Protein AF-E2ATD2-F1 (afdb_monomer_lite)

Foldseek 3Di:
DAAQAFAAWAFAWKWKQDPNDTDTDDDPDRTQCPDPVQQDPPRDHHGDDGHGDDDDDDDPPPDPDDIDMD

pLDDT: mean 82.81, std 7.77, range [60.72, 92.62]

Structure (mmCIF, N/CA/C/O backbone):
data_AF-E2ATD2-F1
#
_entry.id   AF-E2ATD2-F1
#
loop_
_atom_site.group_PDB
_atom_site.id
_atom_site.type_symbol
_atom_site.label_atom_id
_atom_site.label_alt_id
_atom_site.label_comp_id
_atom_site.label_asym_id
_atom_site.label_entity_id
_atom_site.label_seq_id
_atom_site.pdbx_PDB_ins_code
_atom_site.Cartn_x
_atom_site.Cartn_y
_atom_site.Cartn_z
_atom_site.occupancy
_atom_site.B_iso_or_equiv
_atom_site.auth_seq_id
_atom_site.auth_comp_id
_atom_site.auth_asym_id
_atom_site.auth_atom_id
_atom_site.pdbx_PDB_model_num
ATOM 1 N N . PHE A 1 1 ? -7.067 6.798 3.000 1.00 88.19 1 PHE A N 1
ATOM 2 C CA . PHE A 1 1 ? -8.070 5.806 2.560 1.00 88.19 1 PHE A CA 1
ATOM 3 C C . PHE A 1 1 ? -9.144 5.687 3.627 1.00 88.19 1 PHE A C 1
ATOM 5 O O . PHE A 1 1 ? -8.888 6.046 4.770 1.00 88.19 1 PHE A O 1
ATOM 12 N N . PHE A 1 2 ? -10.335 5.228 3.256 1.00 90.94 2 PHE A N 1
ATOM 13 C CA . PHE A 1 2 ? -11.473 5.101 4.166 1.00 90.94 2 PHE A CA 1
ATOM 14 C C . PHE A 1 2 ? -11.695 3.629 4.514 1.00 90.94 2 PHE A C 1
ATOM 16 O O . PHE A 1 2 ? -11.654 2.787 3.614 1.00 90.94 2 PHE A O 1
ATOM 23 N N . ALA A 1 3 ? -11.901 3.321 5.792 1.00 91.50 3 ALA A N 1
ATOM 24 C CA . ALA A 1 3 ? -12.244 1.973 6.232 1.00 91.50 3 ALA A CA 1
ATOM 25 C C . ALA A 1 3 ? -13.772 1.804 6.241 1.00 91.50 3 ALA A C 1
ATOM 27 O O . ALA A 1 3 ? -14.485 2.522 6.933 1.00 91.50 3 ALA A O 1
ATOM 28 N N . ASP A 1 4 ? -14.291 0.853 5.472 1.00 91.88 4 ASP A N 1
ATOM 29 C CA . ASP A 1 4 ? -15.725 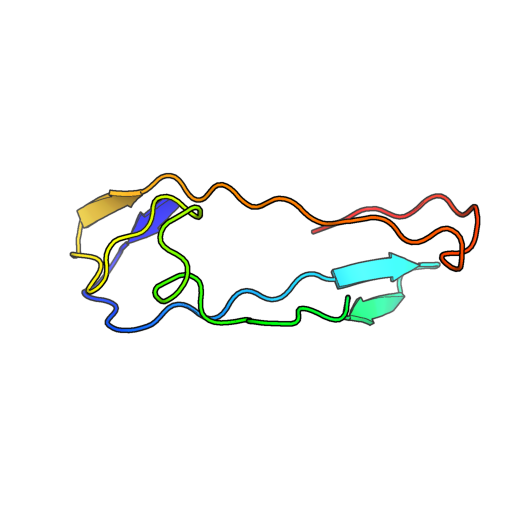0.538 5.369 1.00 91.88 4 ASP A CA 1
ATOM 30 C C . ASP A 1 4 ? -16.222 -0.410 6.478 1.00 91.88 4 ASP A C 1
ATOM 32 O O . ASP A 1 4 ? -17.427 -0.611 6.662 1.00 91.88 4 ASP A O 1
ATOM 36 N N . LYS A 1 5 ? -15.287 -0.990 7.231 1.00 92.62 5 LYS A N 1
ATOM 37 C CA . LYS A 1 5 ? -15.506 -1.905 8.352 1.00 92.62 5 LYS A CA 1
ATOM 38 C C . LYS A 1 5 ? -14.347 -1.816 9.340 1.00 92.62 5 LYS A C 1
ATOM 40 O O . LYS A 1 5 ? -13.302 -1.256 9.019 1.00 92.62 5 LYS A O 1
ATOM 45 N N . ASP A 1 6 ? -14.521 -2.428 10.506 1.00 91.81 6 ASP A N 1
ATOM 46 C CA . ASP A 1 6 ? -13.422 -2.591 11.451 1.00 91.81 6 ASP A CA 1
ATOM 47 C C . ASP A 1 6 ? -12.399 -3.596 10.895 1.00 91.81 6 ASP A C 1
ATOM 49 O O . ASP A 1 6 ? -12.754 -4.717 10.508 1.00 91.81 6 ASP A O 1
ATOM 53 N N . ILE A 1 7 ? -11.131 -3.190 10.827 1.00 91.25 7 ILE A N 1
ATOM 54 C CA . ILE A 1 7 ? -10.040 -3.970 10.231 1.00 91.25 7 ILE A CA 1
ATOM 55 C C . ILE A 1 7 ? -8.933 -4.151 11.281 1.00 91.25 7 ILE A C 1
ATOM 57 O O . ILE A 1 7 ? -8.284 -3.175 11.658 1.00 91.25 7 ILE A O 1
ATOM 61 N N . PRO A 1 8 ? -8.692 -5.381 11.771 1.00 88.94 8 PRO A N 1
ATOM 62 C CA . PRO A 1 8 ? -7.702 -5.624 12.819 1.00 88.94 8 PRO A CA 1
ATOM 63 C C . PRO A 1 8 ? -6.256 -5.613 12.306 1.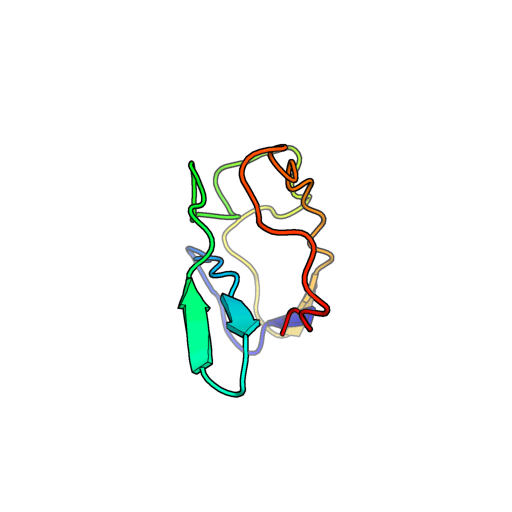00 88.94 8 PRO A C 1
ATOM 65 O O . PRO A 1 8 ? -5.362 -5.248 13.061 1.00 88.94 8 PRO A O 1
ATOM 68 N N . THR A 1 9 ? -6.030 -6.010 11.050 1.00 88.38 9 THR A N 1
ATOM 69 C CA . THR A 1 9 ? -4.705 -6.126 10.421 1.00 88.38 9 THR A CA 1
ATOM 70 C C . THR A 1 9 ? -4.755 -5.640 8.978 1.00 88.38 9 THR A C 1
ATOM 72 O O . THR A 1 9 ? -5.775 -5.807 8.301 1.00 88.38 9 THR A O 1
ATOM 75 N N . VAL A 1 10 ? -3.662 -5.052 8.490 1.00 88.75 10 VAL A N 1
ATOM 76 C CA . VAL A 1 10 ? -3.594 -4.461 7.147 1.00 88.75 10 VAL A CA 1
ATOM 77 C C . VAL A 1 10 ? -2.329 -4.939 6.450 1.00 88.75 10 VAL A C 1
ATOM 79 O O . VAL A 1 10 ? -1.242 -4.467 6.750 1.00 88.75 10 VAL A O 1
ATOM 82 N N . ASP A 1 11 ? -2.479 -5.840 5.479 1.00 89.62 11 ASP A N 1
ATOM 83 C CA . ASP A 1 11 ? -1.363 -6.307 4.653 1.00 89.62 11 ASP A CA 1
ATOM 84 C C . ASP A 1 11 ? -1.180 -5.434 3.407 1.00 89.62 11 ASP A C 1
ATOM 86 O O . ASP A 1 11 ? -2.060 -5.339 2.545 1.00 89.62 11 ASP A O 1
ATOM 90 N N . VAL A 1 12 ? 0.005 -4.850 3.273 1.00 89.12 12 VAL A N 1
ATOM 91 C CA . VAL A 1 12 ? 0.423 -4.039 2.133 1.00 89.12 12 VAL A CA 1
ATOM 92 C C . VAL A 1 12 ? 1.147 -4.912 1.119 1.00 89.12 12 VAL A C 1
ATOM 94 O O . VAL A 1 12 ? 2.003 -5.736 1.444 1.00 89.12 12 VAL A O 1
ATOM 97 N N . ARG A 1 13 ? 0.807 -4.716 -0.156 1.00 89.94 13 ARG A N 1
ATOM 98 C CA . ARG A 1 13 ? 1.471 -5.353 -1.293 1.00 89.94 13 ARG A CA 1
ATOM 99 C C . ARG A 1 13 ? 1.751 -4.302 -2.346 1.00 89.94 13 ARG A C 1
ATOM 101 O O . ARG A 1 13 ? 0.853 -3.564 -2.731 1.00 89.94 13 ARG A O 1
ATOM 108 N N . VAL A 1 14 ? 2.991 -4.265 -2.815 1.00 88.00 14 VAL A N 1
ATOM 109 C CA . VAL A 1 14 ? 3.437 -3.328 -3.848 1.00 88.00 14 VAL A CA 1
ATOM 110 C C . VAL A 1 14 ? 3.817 -4.127 -5.082 1.00 88.00 14 VAL A C 1
ATOM 112 O O . VAL A 1 14 ? 4.576 -5.093 -4.989 1.00 88.00 14 VAL A O 1
ATOM 115 N N . TYR A 1 15 ? 3.304 -3.720 -6.239 1.00 87.56 15 TYR A N 1
ATOM 116 C CA . TYR A 1 15 ? 3.633 -4.330 -7.523 1.00 87.56 15 TYR A CA 1
ATOM 117 C C . TYR A 1 15 ? 4.215 -3.274 -8.462 1.00 87.56 15 TYR A C 1
ATOM 119 O O . TYR A 1 15 ? 3.669 -2.181 -8.614 1.00 87.56 15 TYR A O 1
ATOM 127 N N . GLY A 1 16 ? 5.330 -3.604 -9.110 1.00 84.19 16 GLY A N 1
ATOM 128 C CA . GLY A 1 16 ? 5.843 -2.842 -10.244 1.00 84.19 16 GLY A CA 1
ATOM 129 C C . GLY A 1 16 ? 5.332 -3.456 -11.541 1.00 84.19 16 GLY A C 1
ATOM 130 O O . GLY A 1 16 ? 5.432 -4.667 -11.721 1.00 84.19 16 GLY A O 1
ATOM 131 N N . VAL A 1 17 ? 4.796 -2.651 -12.455 1.00 83.69 17 VAL A N 1
ATOM 132 C CA . VAL A 1 17 ? 4.381 -3.140 -13.778 1.00 83.69 17 VAL A CA 1
ATOM 133 C C . VAL A 1 17 ? 5.542 -2.999 -14.759 1.00 83.69 17 VAL A C 1
ATOM 135 O O . VAL A 1 17 ? 5.976 -1.881 -15.037 1.00 83.69 17 VAL A O 1
ATOM 138 N N . LEU A 1 18 ? 6.028 -4.126 -15.284 1.00 81.62 18 LEU A N 1
ATOM 139 C CA . LEU A 1 18 ? 7.091 -4.194 -16.287 1.00 81.62 18 LEU A CA 1
ATOM 140 C C . LEU A 1 18 ? 6.572 -4.928 -17.526 1.00 81.62 18 LEU A C 1
ATOM 142 O O . LEU A 1 18 ? 6.210 -6.096 -17.428 1.00 81.62 18 LEU A O 1
ATOM 146 N N . PHE A 1 19 ? 6.543 -4.258 -18.684 1.00 85.19 19 PHE A N 1
ATOM 147 C CA . PHE A 1 19 ? 5.981 -4.813 -19.930 1.00 85.19 19 PHE A CA 1
ATOM 148 C C . PHE A 1 19 ? 4.577 -5.420 -19.730 1.00 85.19 19 PHE A C 1
ATOM 150 O O . PHE A 1 19 ? 4.325 -6.554 -20.122 1.00 85.19 19 PHE A O 1
ATOM 157 N N . ASP A 1 20 ? 3.696 -4.688 -19.040 1.00 82.88 20 ASP A N 1
ATOM 158 C CA . ASP A 1 20 ? 2.337 -5.114 -18.656 1.00 82.88 20 ASP A CA 1
ATOM 159 C C . ASP A 1 20 ? 2.252 -6.319 -17.696 1.00 82.88 20 ASP A C 1
ATOM 161 O O . ASP A 1 20 ? 1.157 -6.766 -17.351 1.00 82.88 20 ASP A O 1
ATOM 165 N N . ILE A 1 21 ? 3.385 -6.809 -17.180 1.00 85.31 21 ILE A N 1
ATOM 166 C CA . ILE A 1 21 ? 3.438 -7.884 -16.184 1.00 85.31 21 ILE A CA 1
ATOM 167 C C . ILE A 1 21 ? 3.591 -7.275 -14.778 1.00 85.31 21 ILE A C 1
ATOM 169 O O . ILE A 1 21 ? 4.567 -6.559 -14.529 1.00 85.31 21 ILE A O 1
ATOM 173 N N . PRO A 1 22 ? 2.674 -7.554 -13.829 1.00 86.88 22 PRO A N 1
ATOM 174 C CA . PRO A 1 22 ? 2.820 -7.130 -12.440 1.00 86.88 22 PRO A CA 1
ATOM 175 C C . PRO A 1 22 ? 3.859 -8.002 -11.723 1.00 86.88 22 PRO A C 1
ATOM 177 O O . PRO A 1 22 ? 3.669 -9.203 -11.529 1.00 86.88 22 PRO A O 1
ATOM 180 N N . VAL A 1 23 ? 4.957 -7.385 -11.298 1.00 85.94 23 VAL A N 1
ATOM 181 C CA . VAL A 1 23 ? 6.042 -8.022 -10.548 1.00 85.94 23 VAL A CA 1
ATOM 182 C C . VAL A 1 23 ? 5.955 -7.592 -9.079 1.00 85.94 23 VAL A C 1
ATOM 184 O O . VAL A 1 23 ? 5.972 -6.389 -8.807 1.00 85.94 23 VAL A O 1
ATOM 187 N N . PRO A 1 24 ? 5.861 -8.529 -8.115 1.00 87.75 24 PRO A N 1
ATOM 188 C CA . PRO A 1 24 ? 5.771 -8.186 -6.699 1.00 87.75 24 PRO A CA 1
ATOM 189 C C . PRO A 1 24 ? 7.084 -7.581 -6.196 1.00 87.75 24 PRO A C 1
ATOM 191 O O . PRO A 1 24 ? 8.166 -8.128 -6.425 1.00 87.75 24 PRO A O 1
ATOM 194 N N . PHE A 1 25 ? 6.986 -6.465 -5.479 1.00 84.88 25 PHE A N 1
ATOM 195 C CA . PHE A 1 25 ? 8.114 -5.861 -4.786 1.00 84.88 25 PHE A CA 1
ATOM 196 C C . PHE A 1 25 ? 8.287 -6.525 -3.410 1.00 84.88 25 PHE A C 1
ATOM 198 O O . PHE A 1 25 ? 7.310 -6.649 -2.667 1.00 84.88 25 PHE A O 1
ATOM 205 N N . PRO A 1 26 ? 9.502 -6.967 -3.043 1.00 83.12 26 PRO A N 1
ATOM 206 C CA . PRO A 1 26 ? 9.731 -7.608 -1.755 1.00 83.12 26 PRO A CA 1
ATOM 207 C C . PRO A 1 26 ? 9.641 -6.580 -0.619 1.00 83.12 26 PRO A C 1
ATOM 209 O O . PRO A 1 26 ? 10.463 -5.668 -0.534 1.00 83.12 26 PRO A O 1
ATOM 212 N N . LEU A 1 27 ? 8.653 -6.748 0.262 1.00 82.88 27 LEU A N 1
ATOM 213 C CA . LEU A 1 27 ? 8.506 -5.985 1.503 1.00 82.88 27 LEU A CA 1
ATOM 214 C C . LEU A 1 27 ? 8.987 -6.838 2.679 1.00 82.88 27 LEU A C 1
ATOM 216 O O . LEU A 1 27 ? 8.624 -8.008 2.782 1.00 82.88 27 LEU A O 1
ATOM 220 N N . THR A 1 28 ? 9.803 -6.260 3.562 1.00 81.00 28 THR A N 1
ATOM 221 C CA . THR A 1 28 ? 10.312 -6.961 4.756 1.00 81.00 28 THR A CA 1
ATOM 222 C C . THR A 1 28 ? 9.205 -7.213 5.773 1.00 81.00 28 THR A C 1
ATOM 224 O O . THR A 1 28 ? 9.203 -8.243 6.440 1.00 81.00 28 THR A O 1
ATOM 227 N N . ASN A 1 29 ? 8.264 -6.275 5.879 1.00 80.38 29 ASN A N 1
ATOM 228 C CA . ASN A 1 29 ? 7.116 -6.368 6.758 1.00 80.38 29 ASN A CA 1
ATOM 229 C C . ASN A 1 29 ? 5.865 -5.909 5.995 1.00 80.38 29 ASN A C 1
ATOM 231 O O . ASN A 1 29 ? 5.760 -4.721 5.691 1.00 80.38 29 ASN A O 1
ATOM 235 N N . PRO A 1 30 ? 4.967 -6.82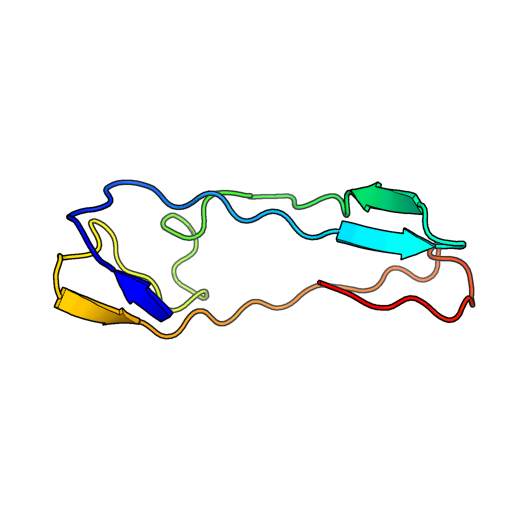9 5.609 1.00 84.56 30 PRO A N 1
ATOM 236 C CA . PRO A 1 30 ? 3.748 -6.464 4.904 1.00 84.56 30 PRO A CA 1
ATOM 237 C C . PRO A 1 30 ? 2.673 -5.899 5.840 1.00 84.56 30 PRO A C 1
ATOM 239 O O . PRO A 1 30 ? 1.787 -5.211 5.347 1.00 84.56 30 PRO A O 1
ATOM 242 N N . ASP A 1 31 ? 2.731 -6.143 7.155 1.00 87.19 31 ASP A N 1
ATOM 243 C CA . ASP A 1 31 ? 1.682 -5.687 8.071 1.00 87.19 31 ASP A CA 1
ATOM 244 C C . ASP A 1 31 ? 1.885 -4.219 8.469 1.00 87.19 31 ASP A C 1
ATOM 246 O O . ASP A 1 31 ? 2.685 -3.883 9.349 1.00 87.19 31 ASP A O 1
ATOM 250 N N . ALA A 1 32 ? 1.093 -3.343 7.859 1.00 83.94 32 ALA A N 1
ATOM 251 C CA . ALA A 1 32 ? 1.111 -1.904 8.085 1.00 83.94 32 ALA A CA 1
ATOM 252 C C . ALA A 1 32 ? 0.663 -1.489 9.493 1.00 83.94 32 ALA A C 1
ATOM 254 O O . ALA A 1 32 ? 0.885 -0.350 9.898 1.00 83.94 32 ALA A O 1
ATOM 255 N N . CYS A 1 33 ? 0.023 -2.385 10.249 1.00 84.94 33 CYS A N 1
ATOM 256 C CA . CYS A 1 33 ? -0.367 -2.124 11.632 1.00 84.94 33 CYS A CA 1
ATOM 257 C C . CYS A 1 33 ? 0.796 -2.271 12.619 1.00 84.94 33 CYS A C 1
ATOM 259 O O . CYS A 1 33 ? 0.693 -1.824 13.763 1.00 84.94 33 CYS A O 1
ATOM 261 N N . THR A 1 34 ? 1.869 -2.953 12.214 1.00 82.19 34 THR A N 1
ATOM 262 C CA . THR A 1 34 ? 2.980 -3.287 13.115 1.00 82.19 34 THR A CA 1
ATOM 263 C C . THR A 1 34 ? 4.091 -2.247 13.101 1.00 82.19 34 THR A C 1
ATOM 265 O O . THR A 1 34 ? 4.820 -2.138 14.088 1.00 82.19 34 THR A O 1
ATOM 268 N N . ASP A 1 35 ? 4.208 -1.458 12.030 1.00 74.12 35 ASP A N 1
ATOM 269 C CA . ASP A 1 35 ? 5.192 -0.384 11.950 1.00 74.12 35 ASP A CA 1
ATOM 270 C C . ASP A 1 35 ? 4.611 0.934 12.479 1.00 74.12 35 ASP A C 1
ATOM 272 O O . ASP A 1 35 ? 3.741 1.565 11.881 1.00 74.12 35 ASP A O 1
ATOM 276 N N . SER A 1 36 ? 5.126 1.392 13.621 1.00 68.69 36 SER A N 1
ATOM 277 C CA . SER A 1 36 ? 4.716 2.664 14.222 1.00 68.69 36 SER A CA 1
ATOM 278 C C . SER A 1 36 ? 5.048 3.899 13.373 1.00 68.69 36 SER A C 1
ATOM 280 O O . SER A 1 36 ? 4.497 4.972 13.632 1.00 68.69 36 SER A O 1
ATOM 282 N N . HIS A 1 37 ? 5.943 3.778 12.388 1.00 71.38 37 HIS A N 1
ATOM 283 C CA . HIS A 1 37 ? 6.301 4.866 11.478 1.00 71.38 37 HIS A CA 1
ATOM 284 C C . HIS A 1 37 ? 5.305 5.036 10.329 1.00 71.38 37 HIS A C 1
ATOM 286 O O . HIS A 1 37 ? 5.260 6.113 9.732 1.00 71.38 37 HIS A O 1
ATOM 292 N N . ASP A 1 38 ? 4.470 4.027 10.076 1.00 78.19 38 ASP A N 1
ATOM 293 C CA . ASP A 1 38 ? 3.552 4.019 8.940 1.00 78.19 38 ASP A CA 1
ATOM 294 C C . ASP A 1 38 ? 2.287 4.873 9.165 1.00 78.19 38 ASP A C 1
ATOM 296 O O . ASP A 1 38 ? 1.510 5.137 8.240 1.00 78.19 38 ASP A O 1
ATOM 300 N N . GLY A 1 39 ? 2.090 5.353 10.400 1.00 77.50 39 GLY A N 1
ATOM 301 C CA . GLY A 1 39 ? 1.002 6.258 10.784 1.00 77.50 39 GLY A CA 1
ATOM 302 C C . GLY A 1 39 ? -0.348 5.572 11.011 1.00 77.50 39 GLY A C 1
ATOM 303 O O . GLY A 1 39 ? -1.327 6.244 11.340 1.00 77.50 39 GLY A O 1
ATOM 304 N N . LEU A 1 40 ? -0.407 4.245 10.888 1.00 85.88 40 LEU A N 1
ATOM 305 C CA . LEU A 1 40 ? -1.599 3.452 11.169 1.00 85.88 40 LEU A CA 1
ATOM 306 C C . LEU A 1 40 ? -1.551 2.884 12.590 1.00 85.88 40 LEU A C 1
ATOM 308 O O . LEU A 1 40 ? -0.558 2.309 13.025 1.00 85.88 40 LEU A O 1
ATOM 312 N N . LYS A 1 41 ? -2.660 3.027 13.319 1.00 85.31 41 LYS A N 1
ATOM 313 C CA . LYS A 1 41 ? -2.893 2.335 14.590 1.00 85.31 41 LYS A CA 1
ATOM 314 C C . LYS A 1 41 ? -4.097 1.436 14.433 1.00 85.31 41 LYS A C 1
ATOM 316 O O . LYS A 1 41 ? -5.202 1.929 14.227 1.00 85.31 41 LYS A O 1
ATOM 321 N N . CYS A 1 42 ? -3.861 0.140 14.550 1.00 85.88 42 CYS A N 1
ATOM 322 C CA . CYS A 1 42 ? -4.910 -0.855 14.447 1.00 85.88 42 CYS A CA 1
ATOM 323 C C . CYS A 1 42 ? -5.494 -1.203 15.829 1.00 85.88 42 CYS A C 1
ATOM 325 O O . CYS A 1 42 ? -4.794 -1.068 16.839 1.00 85.88 42 CYS A O 1
ATOM 327 N N . PRO A 1 43 ? -6.766 -1.641 15.894 1.00 90.75 43 PRO A N 1
ATOM 328 C CA . PRO A 1 43 ? -7.676 -1.854 14.763 1.00 90.75 43 PRO A CA 1
ATOM 329 C C . PRO A 1 43 ? -8.101 -0.541 14.091 1.00 90.75 43 PRO A C 1
ATOM 331 O O . PRO A 1 43 ? -8.310 0.469 14.759 1.00 90.75 43 PRO A O 1
ATOM 334 N N . LEU A 1 44 ? -8.212 -0.562 12.761 1.00 91.06 44 LEU A N 1
ATOM 335 C CA . LEU A 1 44 ? -8.857 0.522 12.030 1.00 91.06 44 LEU A CA 1
ATOM 336 C C . LEU A 1 44 ? -10.361 0.425 12.266 1.00 91.06 44 LEU A C 1
ATOM 338 O O . LEU A 1 44 ? -10.920 -0.671 12.237 1.00 91.06 44 LEU A O 1
ATOM 342 N N . HIS A 1 45 ? -10.997 1.563 12.485 1.00 92.44 45 HIS A N 1
ATOM 343 C CA . HIS A 1 45 ? -12.415 1.679 12.742 1.00 92.44 45 HIS A CA 1
ATOM 344 C C . HIS A 1 45 ? -13.173 1.985 11.466 1.00 92.44 45 HIS A C 1
ATOM 346 O O . HIS A 1 45 ? -12.717 2.755 10.615 1.00 92.44 45 HIS A O 1
ATOM 352 N N . LYS A 1 46 ? -14.361 1.394 11.370 1.00 92.12 46 LYS A N 1
ATOM 353 C CA . LYS A 1 46 ? -15.311 1.717 10.319 1.00 92.12 46 LYS A CA 1
ATOM 354 C C . LYS A 1 46 ? -15.593 3.225 10.273 1.00 92.12 46 LYS A C 1
ATOM 356 O O . LYS A 1 46 ? -15.675 3.900 11.295 1.00 92.12 46 LYS A O 1
ATOM 361 N N . ASP A 1 47 ? -15.814 3.707 9.062 1.00 91.19 47 ASP A N 1
ATOM 362 C CA . ASP A 1 47 ? -16.214 5.064 8.726 1.00 91.19 47 ASP A CA 1
ATOM 363 C C . ASP A 1 47 ? -15.184 6.143 9.112 1.00 91.19 47 ASP A C 1
ATOM 365 O O . ASP A 1 47 ? -15.519 7.319 9.273 1.00 91.19 47 ASP A O 1
ATOM 369 N N . GLN A 1 48 ? -13.912 5.746 9.231 1.00 89.25 48 GLN A N 1
ATOM 370 C CA . GLN A 1 48 ? -12.796 6.628 9.552 1.00 89.25 48 GLN A CA 1
ATOM 371 C C . GLN A 1 48 ? -11.801 6.737 8.387 1.00 89.25 48 GLN A C 1
ATOM 373 O O . GLN A 1 48 ? -11.519 5.776 7.663 1.00 89.25 48 GLN A O 1
ATOM 378 N N . GLU A 1 49 ? -11.257 7.942 8.208 1.00 90.81 49 GLU A N 1
ATOM 379 C CA . GLU A 1 49 ? -10.197 8.223 7.247 1.00 90.81 49 GLU A CA 1
ATOM 380 C C . GLU A 1 49 ? -8.814 8.011 7.875 1.00 90.81 49 GLU A C 1
ATOM 382 O O . GLU A 1 49 ? -8.529 8.472 8.982 1.00 90.81 49 GLU A O 1
ATOM 387 N N . TYR A 1 50 ? -7.947 7.326 7.132 1.00 89.50 50 TYR A N 1
ATOM 388 C CA . TYR A 1 50 ? -6.587 6.990 7.529 1.00 89.50 50 TYR A CA 1
ATOM 389 C C . TYR A 1 50 ? -5.564 7.450 6.498 1.00 89.50 50 TYR A C 1
ATOM 391 O O . TYR A 1 50 ? -5.775 7.328 5.286 1.00 89.50 50 TYR A O 1
ATOM 399 N N . THR A 1 51 ? -4.408 7.891 6.985 1.00 88.50 51 THR A N 1
ATOM 400 C CA . THR A 1 51 ? -3.244 8.214 6.158 1.00 88.50 51 THR A CA 1
ATOM 401 C C . THR A 1 51 ? -2.162 7.182 6.423 1.00 88.50 51 THR A C 1
ATOM 403 O O . THR A 1 51 ? -1.701 7.048 7.550 1.00 88.50 51 THR A O 1
ATOM 406 N N . TYR A 1 52 ? -1.766 6.468 5.373 1.00 86.62 52 TYR A N 1
ATOM 407 C CA . TYR A 1 52 ? -0.652 5.529 5.397 1.00 86.62 52 TYR A CA 1
ATOM 408 C C . TYR A 1 52 ? 0.541 6.157 4.695 1.00 86.62 52 TYR A C 1
ATOM 410 O O . TYR A 1 52 ? 0.406 6.643 3.568 1.00 86.62 52 TYR A O 1
ATOM 418 N N . THR A 1 53 ? 1.692 6.156 5.356 1.00 85.25 53 THR A N 1
ATOM 419 C CA . THR A 1 53 ? 2.943 6.665 4.788 1.00 85.25 53 THR A CA 1
ATOM 420 C C . THR A 1 53 ? 3.981 5.569 4.879 1.00 85.25 53 THR A C 1
ATOM 422 O O . THR A 1 53 ? 4.212 5.073 5.961 1.00 85.25 53 THR A O 1
ATOM 425 N N . THR A 1 54 ? 4.641 5.212 3.781 1.00 82.19 54 THR A N 1
ATOM 426 C CA . THR A 1 54 ? 5.712 4.210 3.815 1.00 82.19 54 THR A CA 1
ATOM 427 C C . THR A 1 54 ? 6.900 4.655 2.980 1.00 82.19 54 THR A C 1
ATOM 429 O O . THR A 1 54 ? 6.749 5.381 1.994 1.00 82.19 54 THR A O 1
ATOM 432 N N . SER A 1 55 ? 8.097 4.240 3.389 1.00 80.25 55 SER A N 1
ATOM 433 C CA . SER A 1 55 ? 9.352 4.554 2.706 1.00 80.25 55 SER A CA 1
ATOM 434 C C . SER A 1 55 ? 9.955 3.287 2.111 1.00 80.25 55 SER A C 1
ATOM 436 O O . SER A 1 55 ? 10.445 2.419 2.828 1.00 80.25 55 SER A O 1
ATOM 438 N N . LEU A 1 56 ? 9.963 3.194 0.781 1.00 80.06 56 LEU A N 1
ATOM 439 C CA . LEU A 1 56 ? 10.517 2.051 0.058 1.00 80.06 56 LEU A CA 1
ATOM 440 C C . LEU A 1 56 ? 11.899 2.391 -0.497 1.00 80.06 56 LEU A C 1
ATOM 442 O O . LEU A 1 56 ? 12.063 3.342 -1.263 1.00 80.06 56 LEU A O 1
ATOM 446 N N . PHE A 1 57 ? 12.906 1.591 -0.142 1.00 78.19 57 PHE A N 1
ATOM 447 C CA . PHE A 1 57 ? 14.249 1.760 -0.687 1.00 78.19 57 PHE A CA 1
ATOM 448 C C . PHE A 1 57 ? 14.372 1.095 -2.062 1.00 78.19 57 PHE A C 1
ATOM 450 O O . PHE A 1 57 ? 14.327 -0.131 -2.192 1.00 78.19 57 PHE A O 1
ATOM 457 N N . VAL A 1 58 ? 14.596 1.902 -3.100 1.00 74.38 58 VAL A N 1
ATOM 458 C CA . VAL A 1 58 ? 14.879 1.402 -4.450 1.00 74.38 58 VAL A CA 1
ATOM 459 C C . VAL A 1 58 ? 16.342 0.958 -4.521 1.00 74.38 58 VAL A C 1
ATOM 461 O O . VAL A 1 58 ? 17.263 1.767 -4.626 1.00 74.38 58 VAL A O 1
ATOM 464 N N . GLN A 1 59 ? 16.573 -0.354 -4.440 1.00 71.69 59 GLN A N 1
ATOM 465 C CA . GLN A 1 59 ? 17.912 -0.933 -4.565 1.00 71.69 59 GLN A CA 1
ATOM 466 C C . GLN A 1 59 ? 18.506 -0.702 -5.963 1.00 71.69 59 GLN A C 1
ATOM 468 O O . GLN A 1 59 ? 17.838 -0.874 -6.977 1.00 71.69 59 GLN A O 1
ATOM 473 N N . LYS A 1 60 ? 19.818 -0.450 -6.041 1.00 69.94 60 LYS A N 1
ATOM 474 C CA . LYS A 1 60 ? 20.540 -0.280 -7.321 1.00 69.94 60 LYS A CA 1
ATOM 475 C C . LYS A 1 60 ? 20.483 -1.495 -8.260 1.00 69.94 60 LYS A C 1
ATOM 477 O O . LYS A 1 60 ? 20.847 -1.378 -9.421 1.00 69.94 60 LYS A O 1
ATOM 482 N N . ARG A 1 61 ? 20.080 -2.666 -7.753 1.00 69.69 61 ARG A N 1
ATOM 483 C CA . ARG A 1 61 ? 19.886 -3.889 -8.545 1.00 69.69 61 ARG A CA 1
ATOM 484 C C . ARG A 1 61 ? 18.610 -3.843 -9.389 1.00 69.69 61 ARG A C 1
ATOM 486 O O . ARG A 1 61 ? 18.495 -4.628 -10.327 1.00 69.69 61 ARG A O 1
ATOM 493 N N . PHE A 1 62 ? 17.657 -2.968 -9.061 1.00 70.31 62 PHE A N 1
ATOM 494 C CA . PHE A 1 62 ? 16.483 -2.796 -9.904 1.00 70.31 62 PHE A CA 1
ATOM 495 C C . PHE A 1 62 ? 16.921 -2.269 -11.275 1.00 70.31 62 PHE A C 1
ATOM 497 O O . PHE A 1 62 ? 17.716 -1.328 -11.339 1.00 70.31 62 PHE A O 1
ATOM 504 N N . PRO A 1 63 ? 16.464 -2.899 -12.368 1.00 69.00 63 PRO A N 1
ATOM 505 C CA . PRO A 1 63 ? 16.860 -2.487 -13.702 1.00 69.00 63 PRO A CA 1
ATOM 506 C C . PRO A 1 63 ? 16.380 -1.058 -13.974 1.00 69.00 63 PRO A C 1
ATOM 508 O O . PRO A 1 63 ? 15.310 -0.656 -13.517 1.00 69.00 63 PRO A O 1
ATOM 511 N N . SER A 1 64 ? 17.161 -0.292 -14.737 1.00 74.38 64 SER A N 1
ATOM 512 C CA . SER A 1 64 ? 16.751 1.029 -15.224 1.00 74.38 64 SER A CA 1
ATOM 513 C C . SER A 1 64 ? 15.688 0.863 -16.308 1.00 74.38 64 SER A C 1
ATOM 515 O O . SER A 1 64 ? 15.998 0.827 -17.496 1.00 74.38 64 SER A O 1
ATOM 517 N N . VAL A 1 65 ? 14.437 0.707 -15.891 1.00 73.06 65 VAL A N 1
ATOM 518 C CA . VAL A 1 65 ? 13.271 0.543 -16.764 1.00 73.06 65 VAL A CA 1
ATOM 519 C C . VAL A 1 65 ? 12.152 1.469 -16.305 1.00 73.06 65 VAL A C 1
ATOM 521 O O . VAL A 1 65 ? 12.029 1.778 -15.119 1.00 73.06 65 VAL A O 1
ATOM 524 N N . THR A 1 66 ? 11.339 1.940 -17.249 1.00 73.31 66 THR A N 1
ATOM 525 C CA . THR A 1 66 ? 10.128 2.696 -16.926 1.00 73.31 66 THR A CA 1
ATOM 526 C C . THR A 1 66 ? 9.089 1.727 -16.377 1.00 73.31 66 THR A C 1
ATOM 528 O O . THR A 1 66 ? 8.558 0.907 -17.120 1.00 73.31 66 THR A O 1
ATOM 531 N N . SER A 1 67 ? 8.803 1.834 -15.082 1.00 63.41 67 SER A N 1
ATOM 532 C CA . SER A 1 67 ? 7.781 1.038 -14.403 1.00 63.41 67 SER A CA 1
ATOM 533 C C . SER A 1 67 ? 6.756 1.957 -13.751 1.00 63.41 67 SER A C 1
ATOM 535 O O . SER A 1 67 ? 7.103 3.012 -13.218 1.00 63.41 67 SER A O 1
ATOM 537 N N . THR A 1 68 ? 5.491 1.547 -13.766 1.00 73.38 68 THR A N 1
ATOM 538 C CA . THR A 1 68 ? 4.416 2.213 -13.020 1.00 73.38 68 THR A CA 1
ATOM 539 C C . THR A 1 68 ? 4.086 1.376 -11.789 1.00 73.38 68 THR A C 1
ATOM 541 O O . THR A 1 68 ? 3.845 0.175 -11.913 1.00 73.38 68 THR A O 1
ATOM 544 N N . PHE A 1 69 ? 4.087 2.000 -10.612 1.00 71.12 69 PHE A N 1
ATOM 545 C CA . PHE A 1 69 ? 3.598 1.382 -9.380 1.00 71.12 69 PHE A CA 1
ATOM 546 C C . PHE A 1 69 ? 2.090 1.607 -9.277 1.00 71.12 69 PHE A C 1
ATOM 548 O O . PHE A 1 69 ? 1.611 2.706 -9.569 1.00 71.12 69 PHE A O 1
ATOM 555 N N . LYS A 1 70 ? 1.355 0.559 -8.911 1.00 60.72 70 LYS A N 1
ATOM 556 C CA . LYS A 1 70 ? -0.091 0.586 -8.687 1.00 60.72 70 LYS A CA 1
ATOM 557 C C . LYS A 1 70 ? -0.420 -0.019 -7.335 1.00 60.72 70 LYS A C 1
ATOM 559 O O . LYS A 1 70 ? 0.316 -0.949 -6.930 1.00 60.72 70 LYS A O 1
#

Sequence (70 aa):
FFADKDIPTVDVRVYGVLFDIPVPFPLTNPDACTDSHDGLKCPLHKDQEYTYTTSLFVQKRFPSVTSTFK

Radius of gyration: 14.44 Å; chains: 1; bounding box: 37×16×35 Å

InterPro domains:
  IPR003172 MD-2-related lipid-recognition domain [PF02221] (2-69)
  IPR014756 Immunoglobulin E-set [SSF81296] (1-68)

Organism: Camponotus floridanus (NCBI:txid104421)

Secondary structure (DSSP, 8-state):
-EESS-BS--B---EEEETTEEEE---S--BTTT-TTSS--SSBPTTEE----------TTS-S---EE-

=== Feature glossary ===
The record interleaves many kinds of information about one protein. Here is each kind framed as the quest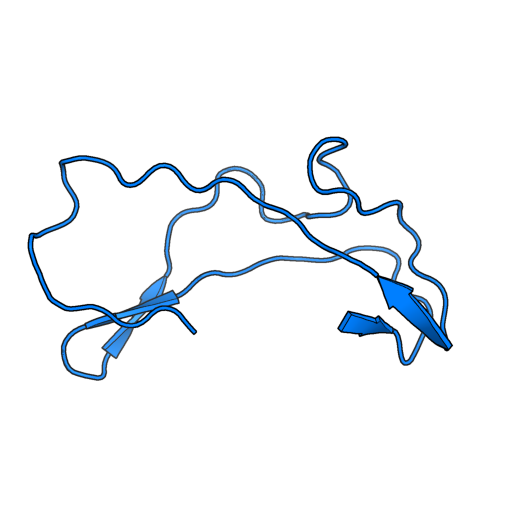ion it answers.

Q: What does the local fold look like, residue by residue?
A: The Foldseek 3Di string encodes local tertiary geometry as a 20-letter alphabet — one character per residue — derived from the relative positions of nearby Cα atoms. Unlike the amino-acid sequence, 3Di is a direct function of the 3D structure, so two proteins with the same fold have similar 3Di strings even at low sequence identity.

Q: Which residues are in helices, strands, or loops?
A: The SS8 string is DSSP's per-residue secondary-structure call. α-helix (H) means an i→i+4 H-bond ladder; β-strand (E) means the residue participates in a β-sheet; 3₁₀ (G) and π (I) are tighter and wider helices; T/S are turns/bends; '-' is loop.

Q: How big and how compact is the whole molecule?
A: Radius of gyration (Rg) is the root-mean-square distance of Cα atoms from their centroid — a single number for overall size and compactness. A globular domain of N residues has Rg ≈ 2.2·N^0.38 Å; an extended or disordered chain has a much larger Rg. The Cα contact count is the number of residue pairs whose Cα atoms are within 8 Å and are more than four positions apart in sequence — a standard proxy for tertiary packing density. The bounding box is the smallest axis-aligned box enclosing all Cα atoms.

Q: Where is each backbone atom in 3D?
A: Structure coordinates are given as an mmCIF _atom_site loop: one row per atom with element, residue name, chain id, sequence number, and x/y/z position in Å. Only the four main-chain atoms per residue are included here; side chains are omitted to keep the record compact.

Q: What is the amino-acid chain?
A: Primary structure: the covalent order of the twenty standard amino acids along the backbone. Two proteins with the same sequence will (almo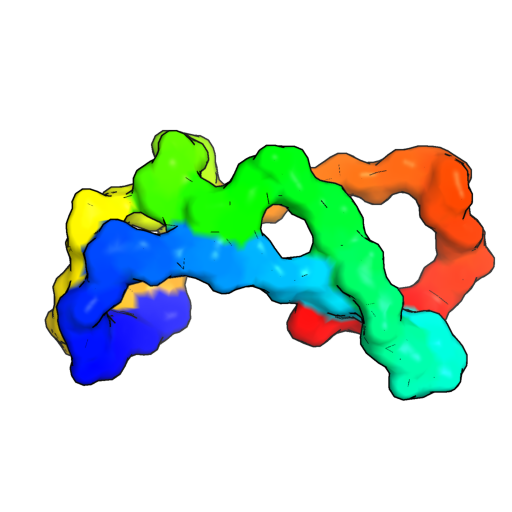st always) fold to the same structure; two with 30% identity often share a fold but not the details.

Q: What if only a Cα trace is available?
A: Three-state secondary structure (P-SEA) collapses the eight DSSP classes into helix (a), strand (b), and coil (c). P-SEA assigns these from Cα geometry alone — distances and angles — without requiring backbone oxygens, so it works on any Cα trace.

Q: What family and function is it annotated with?
A: Database cross-references. InterPro integrates a do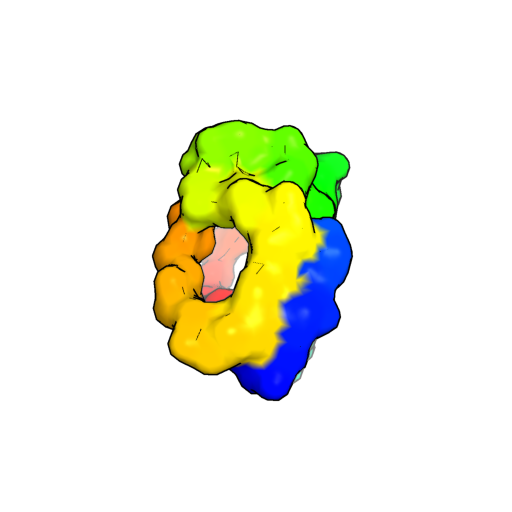zen domain/family signature databases into unified entries with residue-range hits. GO terms attach function/process/location labels with evidence codes. CATH codes position the fold in a four-level structural taxonomy. Organism is the NCBI-taxonomy species name.

Q: How confident is the AlphaFold model at each residue?
A: pLDDT is the predicted lDDT-Cα score: AlphaFold's confidence that the local environment of each residue (all inter-atomic distances within 15 Å) is correctly placed. It is a per-residue number between 0 and 100, with higher meaning more reliable.

Q: How mobile is each atom in the crystal?
A: B-factor (Debye–Waller factor) reflects atomic displacement in the crystal lattice. It is an experimental observable (units Å²), not a prediction; low values mean the atom is pinned down, high values mean it moves or is heterogeneous across the crystal.

Q: Which residues are buried vs exposed?
A: SASA measures how much of the protein is reachable by solvent. It is computed by rolling a water-sized probe over the atomic surface and summing the exposed area (Å²). Per-residue SASA distinguishes core (buried, low SASA) from surface (exposed, high SASA) residues; total SASA is a whole-molecule size measure.

Q: What do the diagnostic plots show?
A: Plot images: a contact map (which residues are close in 3D, as an N×N binary image), a Ramachandran scatter (backbone torsion angles, revealing secondary-structure composition at a glance), and — for AlphaFold structures — a PAE heatmap (pairwise prediction confidence).

Q: What known structures does this most resemble?
A: The Foldseek neighbor list gives the closest experimentally determined structures in the PDB, ranked by structural alignment. TM-score near 1 means near-identical fold; near 0.3 means only rough topology match. This is how one finds what a novel AlphaFold prediction most resembles in the solved-structure universe.

Q: Are the domains correctly placed relative to each other?
A: Predicted aligned error is AlphaFold's pairwise confidence. Unlike pLDDT (per-residue), PAE is per-residue-pair and captures whether two parts of the structure are correctly placed relative to each other. Units are ångströms of expected positional error.

Q: What do the rendered images show?
A: Structure images are PyMOL renders from six orthogonal camera directions. Cartoon representation draws helices as coils and strands as arrows; sticks shows the backbone as bonds; surface shows the solvent-excluded envelope. Rainbow coloring maps sequence position to hue (blue→red, N→C); chain coloring assigns a distinct color per polypeptide.

Q: What are the backbone torsion angles?
A: φ (phi) and ψ (psi) are the two rotatable backbone dihedrals per residue: φ is the C(i-1)–N–Cα–C torsion, ψ is the N–Cα–C–N(i+1) torsion, both in degrees on (−180°, 180°]. α-helical residues cluster near (−60°, −45°); β-strand residues near (−120°, +130°). A Ramachandran plot is simply a scatter of (φ, ψ) for every residue.